Protein AF-A0A845C591-F1 (afdb_monomer_lite)

pLDDT: mean 74.55, std 15.01, range [42.72, 97.19]

Sequence (125 aa):
MSCWHGLIPVSASVEPSHVTATPRAATPSATPPVETPESQEDMRLLVAGQWQLMWWRFRKHKVAMVATAVSLLIYFVAVFAEFLAPLPRDHYAADYTFAPPQRIKLILEDEFGNREFHPHVLGYT

Radius of gyration: 37.64 Å; chains: 1; bounding box: 60×71×99 Å

Secondary structure (DSSP, 8-state):
--------------------------------------SHHHHHHHHS-HHHHHHHHHHT-HHHHHHHHHHHHHHHHHHTHHHH-SS-TT---GGGTTPPPPPPEEEEE-TTS-EEEEEE-----

Foldseek 3Di:
DDDPDDDDDDDDDDDDDDDDDDPDDDDPDPPPPPPDVPDPVVVCVVVPPPVVVVVVVQVVDPVSVVVVVVVVVVVVCVVCVCVVDVDDPPDDPVVCPPPDDFDFDQWDQDPVRDTDGDTDTDDDD

Structure (mmCIF, N/CA/C/O backbone):
data_AF-A0A845C591-F1
#
_entry.id   AF-A0A845C591-F1
#
loop_
_atom_site.group_PDB
_atom_site.id
_atom_site.type_symbol
_atom_site.label_atom_id
_atom_site.label_alt_id
_atom_site.label_comp_id
_atom_site.label_asym_id
_atom_site.label_entity_id
_atom_site.label_seq_id
_atom_site.pdbx_PDB_ins_code
_atom_site.Cartn_x
_atom_site.Cartn_y
_atom_site.Cartn_z
_atom_site.occupancy
_atom_site.B_iso_or_equiv
_atom_site.auth_seq_id
_atom_site.auth_comp_id
_atom_site.auth_asym_id
_atom_site.auth_atom_id
_atom_site.pdbx_PDB_model_num
ATOM 1 N N . MET A 1 1 ? 20.560 -50.737 17.300 1.00 42.72 1 MET A N 1
ATOM 2 C CA . MET A 1 1 ? 21.885 -50.099 17.453 1.00 42.72 1 MET A CA 1
ATOM 3 C C . MET A 1 1 ? 21.671 -48.588 17.313 1.00 42.72 1 MET A C 1
ATOM 5 O O . MET A 1 1 ? 21.965 -48.035 16.273 1.00 42.72 1 MET A O 1
ATOM 9 N N . SER A 1 2 ? 20.942 -47.875 18.175 1.00 46.66 2 SER A N 1
ATOM 10 C CA . SER A 1 2 ? 20.936 -47.831 19.648 1.00 46.66 2 SER A CA 1
ATOM 11 C C . SER A 1 2 ? 22.281 -47.385 20.213 1.00 46.66 2 SER A C 1
ATOM 13 O O . SER A 1 2 ? 23.055 -48.223 20.653 1.00 46.66 2 SER A O 1
ATOM 15 N N . CYS A 1 3 ? 22.560 -46.086 20.137 1.00 52.75 3 CYS A N 1
ATOM 16 C CA . CYS A 1 3 ? 23.202 -45.276 21.178 1.00 52.75 3 CYS A CA 1
ATOM 17 C C . CYS A 1 3 ? 23.310 -43.841 20.650 1.00 52.75 3 CYS A C 1
ATOM 19 O O . CYS A 1 3 ? 23.473 -43.676 19.450 1.00 52.75 3 CYS A O 1
ATOM 21 N N . TRP A 1 4 ? 23.255 -42.851 21.544 1.00 44.41 4 TRP A N 1
ATOM 22 C CA . TRP A 1 4 ? 23.178 -41.388 21.332 1.00 44.41 4 TRP A CA 1
ATOM 23 C C . TRP A 1 4 ? 21.814 -40.769 21.687 1.00 44.41 4 TRP A C 1
ATOM 25 O O . TRP A 1 4 ? 21.138 -40.103 20.908 1.00 44.41 4 TRP A O 1
ATOM 35 N N . HIS A 1 5 ? 21.444 -40.981 22.950 1.00 55.75 5 HIS A N 1
ATOM 36 C CA . HIS A 1 5 ? 20.620 -40.085 23.757 1.00 55.75 5 HIS A CA 1
ATOM 37 C C . HIS A 1 5 ? 21.291 -40.038 25.132 1.00 55.75 5 HIS A C 1
ATOM 39 O O . HIS A 1 5 ? 21.235 -41.007 25.884 1.00 55.75 5 HIS A O 1
ATOM 45 N N . GLY A 1 6 ? 22.020 -38.965 25.425 1.00 53.38 6 GLY A N 1
ATOM 46 C CA . GLY A 1 6 ? 22.777 -38.864 26.666 1.00 53.38 6 GLY A CA 1
ATOM 47 C C . GLY A 1 6 ? 23.427 -37.504 26.803 1.00 53.38 6 GLY A C 1
ATOM 48 O O . GLY A 1 6 ? 24.532 -37.331 26.316 1.00 53.38 6 GLY A O 1
ATOM 49 N N . LEU A 1 7 ? 22.699 -36.563 27.411 1.00 56.34 7 LEU A N 1
ATOM 50 C CA . LEU A 1 7 ? 23.166 -35.571 28.393 1.00 56.34 7 LEU A CA 1
ATOM 51 C C . LEU A 1 7 ? 22.112 -34.461 28.543 1.00 56.34 7 LEU A C 1
ATOM 53 O O . LEU A 1 7 ? 22.278 -33.341 28.077 1.00 56.34 7 LEU A O 1
ATOM 57 N N . ILE A 1 8 ? 21.020 -34.781 29.241 1.00 59.22 8 ILE A N 1
ATOM 58 C CA . ILE A 1 8 ? 20.327 -33.802 30.085 1.00 59.22 8 ILE A CA 1
ATOM 59 C C . ILE A 1 8 ? 20.154 -34.489 31.445 1.00 59.22 8 ILE A C 1
ATOM 61 O O . ILE A 1 8 ? 19.431 -35.486 31.521 1.00 59.22 8 ILE A O 1
ATOM 65 N N . PRO A 1 9 ? 20.857 -34.046 32.502 1.00 56.59 9 PRO A N 1
ATOM 66 C CA . PRO A 1 9 ? 20.717 -34.632 33.823 1.00 56.59 9 PRO A CA 1
ATOM 67 C C . PRO A 1 9 ? 19.367 -34.232 34.423 1.00 56.59 9 PRO A C 1
ATOM 69 O O . PRO A 1 9 ? 19.089 -33.064 34.690 1.00 56.59 9 PRO A O 1
ATOM 72 N N . VAL A 1 10 ? 18.532 -35.247 34.631 1.00 59.44 10 VAL A N 1
ATOM 73 C CA . VAL A 1 10 ? 17.375 -35.223 35.521 1.00 59.44 10 VAL A CA 1
ATOM 74 C C . VAL A 1 10 ? 17.896 -35.148 36.961 1.00 59.44 10 VAL A C 1
ATOM 76 O O . VAL A 1 10 ? 18.313 -36.155 37.523 1.00 59.44 10 VAL A O 1
ATOM 79 N N . SER A 1 11 ? 17.861 -33.954 37.549 1.00 52.19 11 SER A N 1
ATOM 80 C CA . SER A 1 11 ? 17.751 -33.756 39.002 1.00 52.19 11 SER A CA 1
ATOM 81 C C . SER A 1 11 ? 16.298 -33.337 39.244 1.00 52.19 11 SER A C 1
ATOM 83 O O . SER A 1 11 ? 15.904 -32.241 38.870 1.00 52.19 11 SER A O 1
ATOM 85 N N . ALA A 1 12 ? 15.377 -34.219 39.628 1.00 52.66 12 ALA A N 1
ATOM 86 C CA . ALA A 1 12 ? 15.260 -34.782 40.972 1.00 52.66 12 ALA A CA 1
ATOM 87 C C . ALA A 1 12 ? 15.378 -33.705 42.064 1.00 52.66 12 ALA A C 1
ATOM 89 O O . ALA A 1 12 ? 16.388 -33.603 42.749 1.00 52.66 12 ALA A O 1
ATOM 90 N N . SER A 1 13 ? 14.315 -32.915 42.218 1.00 50.66 13 SER A N 1
ATOM 91 C CA . SER A 1 13 ? 13.917 -32.375 43.519 1.00 50.66 13 SER A CA 1
ATOM 92 C C . SER A 1 13 ? 12.387 -32.372 43.581 1.00 50.66 13 SER A C 1
ATOM 94 O O . SER A 1 13 ? 11.725 -31.391 43.257 1.00 50.66 13 SER A O 1
ATOM 96 N N . VAL A 1 14 ? 11.819 -33.539 43.888 1.00 63.00 14 VAL A N 1
ATOM 97 C CA . VAL A 1 14 ? 10.422 -33.685 44.316 1.00 63.00 14 VAL A CA 1
ATOM 98 C C . VAL A 1 14 ? 10.498 -34.204 45.745 1.00 63.00 14 VAL A C 1
ATOM 100 O O . VAL A 1 14 ? 10.778 -35.378 45.975 1.00 63.00 14 VAL A O 1
ATOM 103 N N . GLU A 1 15 ? 10.345 -33.288 46.695 1.00 59.22 15 GLU A N 1
ATOM 104 C CA . GLU A 1 15 ? 10.317 -33.576 48.128 1.00 59.22 15 GLU A CA 1
ATOM 105 C C . GLU A 1 15 ? 8.934 -34.132 48.541 1.00 59.22 15 GLU A C 1
ATOM 107 O O . GLU A 1 15 ? 7.916 -33.713 47.975 1.00 59.22 15 GLU A O 1
ATOM 112 N N . PRO A 1 16 ? 8.860 -35.083 49.495 1.00 58.22 16 PRO A N 1
ATOM 113 C CA . PRO A 1 16 ? 7.636 -35.799 49.827 1.00 58.22 16 PRO A CA 1
ATOM 114 C C . PRO A 1 16 ? 6.844 -35.164 50.987 1.00 58.22 16 PRO A C 1
ATOM 116 O O . PRO A 1 16 ? 7.370 -34.852 52.049 1.00 58.22 16 PRO A O 1
ATOM 119 N N . SER A 1 17 ? 5.526 -35.090 50.784 1.00 57.28 17 SER A N 1
ATOM 120 C CA . SER A 1 17 ? 4.452 -35.253 51.780 1.00 57.28 17 SER A CA 1
ATOM 121 C C . SER A 1 17 ? 4.536 -34.514 53.128 1.00 57.28 17 SER A C 1
ATOM 123 O O . SER A 1 17 ? 4.962 -35.087 54.132 1.00 57.28 17 SER A O 1
ATOM 125 N N . HIS A 1 18 ? 3.872 -33.357 53.204 1.00 52.16 18 HIS A N 1
ATOM 126 C CA . HIS A 1 18 ? 2.973 -33.044 54.325 1.00 52.16 18 HIS A CA 1
ATOM 127 C C . HIS A 1 18 ? 1.848 -32.115 53.852 1.00 52.16 18 HIS A C 1
ATOM 129 O O . HIS A 1 18 ? 1.965 -30.894 53.866 1.00 52.16 18 HIS A O 1
ATOM 135 N N . VAL A 1 19 ? 0.729 -32.711 53.436 1.00 61.03 19 VAL A N 1
ATOM 136 C CA . VAL A 1 19 ? -0.562 -32.019 53.406 1.00 61.03 19 VAL A CA 1
ATOM 137 C C . VAL A 1 19 ? -1.425 -32.693 54.459 1.00 61.03 19 VAL A C 1
ATOM 139 O O . VAL A 1 19 ? -1.956 -33.783 54.260 1.00 61.03 19 VAL A O 1
ATOM 142 N N . THR A 1 20 ? -1.485 -32.047 55.618 1.00 57.66 20 THR A N 1
ATOM 143 C CA . THR A 1 20 ? -2.418 -32.343 56.700 1.00 57.66 20 THR A CA 1
ATOM 144 C C . THR A 1 20 ? -3.840 -32.390 56.151 1.00 57.66 20 THR A C 1
ATOM 146 O O . THR A 1 20 ? -4.308 -31.457 55.500 1.00 57.66 20 THR A O 1
ATOM 149 N N . ALA A 1 21 ? -4.526 -33.494 56.432 1.00 56.88 21 ALA A N 1
ATOM 150 C CA . ALA A 1 21 ? -5.937 -33.675 56.156 1.00 56.88 21 ALA A CA 1
ATOM 151 C C . ALA A 1 21 ? -6.785 -32.560 56.795 1.00 56.88 21 ALA A C 1
ATOM 153 O O . ALA A 1 21 ? -6.591 -32.185 57.948 1.00 56.88 21 ALA A O 1
ATOM 154 N N . THR A 1 22 ? -7.800 -32.094 56.074 1.00 64.69 22 THR A N 1
ATOM 155 C CA . THR A 1 22 ? -9.013 -31.541 56.683 1.00 64.69 22 THR A CA 1
ATOM 156 C C . THR A 1 22 ? -10.198 -32.257 56.041 1.00 64.69 22 THR A C 1
ATOM 158 O O . THR A 1 22 ? -10.392 -32.122 54.831 1.00 64.69 22 THR A O 1
ATOM 161 N N . PRO A 1 23 ? -10.996 -33.030 56.799 1.00 61.47 23 PRO A N 1
ATOM 162 C CA . PRO A 1 23 ? -12.236 -33.590 56.292 1.00 61.47 23 PRO A CA 1
ATOM 163 C C . PRO A 1 23 ? -13.268 -32.461 56.263 1.00 61.47 23 PRO A C 1
ATOM 165 O O . PRO A 1 23 ? -13.807 -32.074 57.300 1.00 61.47 23 PRO A O 1
ATOM 168 N N . ARG A 1 24 ? -13.537 -31.882 55.085 1.00 61.81 24 ARG A N 1
ATOM 169 C CA . ARG A 1 24 ? -14.683 -30.979 54.950 1.00 61.81 24 ARG A CA 1
ATOM 170 C C . ARG A 1 24 ? -15.938 -31.833 54.847 1.00 61.81 24 ARG A C 1
ATOM 172 O O . ARG A 1 24 ? -16.147 -32.534 53.862 1.00 61.81 24 ARG A O 1
ATOM 179 N N . ALA A 1 25 ? -16.703 -31.779 55.931 1.00 52.41 25 ALA A N 1
ATOM 180 C CA . ALA A 1 25 ? -18.022 -32.347 56.102 1.00 52.41 25 ALA A CA 1
ATOM 181 C C . ALA A 1 25 ? -18.871 -32.263 54.828 1.00 52.41 25 ALA A C 1
ATOM 183 O O . ALA A 1 25 ? -18.905 -31.241 54.139 1.00 52.41 25 ALA A O 1
ATOM 184 N N . ALA A 1 26 ? -19.577 -33.360 54.573 1.00 53.62 26 ALA A N 1
ATOM 185 C CA . ALA A 1 26 ? -20.691 -33.424 53.656 1.00 53.62 26 ALA A CA 1
ATOM 186 C C . ALA A 1 26 ? -21.668 -32.267 53.912 1.00 53.62 26 ALA A C 1
ATOM 188 O O . ALA A 1 26 ? -22.218 -32.142 55.004 1.00 53.62 26 ALA A O 1
ATOM 189 N N . THR A 1 27 ? -21.935 -31.487 52.869 1.0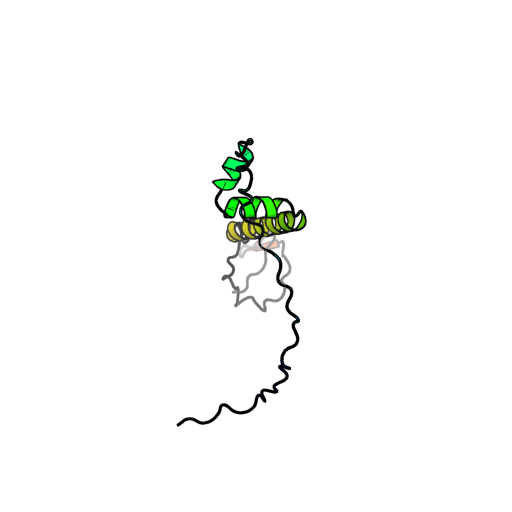0 57.66 27 THR A N 1
ATOM 190 C CA . THR A 1 27 ? -23.247 -30.869 52.699 1.00 57.66 27 THR A CA 1
ATOM 191 C C . THR A 1 27 ? -23.979 -31.714 51.658 1.00 57.66 27 THR A C 1
ATOM 193 O O . THR A 1 27 ? -23.566 -31.719 50.496 1.00 57.66 27 THR A O 1
ATOM 196 N N . PRO A 1 28 ? -25.020 -32.473 52.037 1.00 60.88 28 PRO A N 1
ATOM 197 C CA . PRO A 1 28 ? -25.886 -33.117 51.069 1.00 60.88 28 PRO A CA 1
ATOM 198 C C . PRO A 1 28 ? -26.738 -32.043 50.387 1.00 60.88 28 PRO A C 1
ATOM 200 O O . PRO A 1 28 ? -27.309 -31.184 51.049 1.00 60.88 28 PRO A O 1
ATOM 203 N N . SER A 1 29 ? -26.830 -32.127 49.062 1.00 54.88 29 SER A N 1
ATOM 204 C CA . SER A 1 29 ? -27.986 -31.672 48.288 1.00 54.88 29 SER A CA 1
ATOM 205 C C . SER A 1 29 ? -28.510 -30.264 48.608 1.00 54.88 29 SER A C 1
ATOM 207 O O . SER A 1 29 ? -29.592 -30.102 49.165 1.00 54.88 29 SER A O 1
ATOM 209 N N . ALA A 1 30 ? -27.803 -29.237 48.144 1.00 50.59 30 ALA A N 1
ATOM 210 C CA . ALA A 1 30 ? -28.488 -28.034 47.693 1.00 50.59 30 ALA A CA 1
ATOM 211 C C . ALA A 1 30 ? -28.709 -28.196 46.187 1.00 50.59 30 ALA A C 1
ATOM 213 O O . ALA A 1 30 ? -27.807 -27.953 45.387 1.00 50.59 30 ALA A O 1
ATOM 214 N N . THR A 1 31 ? -29.893 -28.678 45.810 1.00 55.50 31 THR A N 1
ATOM 215 C CA . THR A 1 31 ? -30.450 -28.453 44.475 1.00 55.50 31 THR A CA 1
ATOM 216 C C . THR A 1 31 ? -30.245 -26.968 44.171 1.00 55.50 31 THR A C 1
ATOM 218 O O . THR A 1 31 ? -30.752 -26.151 44.948 1.00 55.50 31 THR A O 1
ATOM 221 N N . PRO A 1 32 ? -29.471 -26.578 43.139 1.00 65.69 32 PRO A N 1
ATOM 222 C CA . PRO A 1 32 ? -29.465 -25.181 42.743 1.00 65.69 32 PRO A CA 1
ATOM 223 C C . PRO A 1 32 ? -30.926 -24.823 42.456 1.00 65.69 32 PRO A C 1
ATOM 225 O O . PRO A 1 32 ? -31.623 -25.645 41.847 1.00 65.69 32 PRO A O 1
ATOM 228 N N . PRO A 1 33 ? -31.434 -23.668 42.916 1.00 61.22 33 PRO A N 1
ATOM 229 C CA . PRO A 1 33 ? -32.684 -23.156 42.390 1.00 61.22 33 PRO A CA 1
ATOM 230 C C . PRO A 1 33 ? -32.567 -23.262 40.875 1.00 61.22 33 PRO A C 1
ATOM 232 O O . PRO A 1 33 ? -31.589 -22.794 40.291 1.00 61.22 33 PRO A O 1
ATOM 235 N N . VAL A 1 34 ? -33.484 -24.003 40.261 1.00 61.94 34 VAL A N 1
ATOM 236 C CA . VAL A 1 34 ? -33.639 -23.978 38.815 1.00 61.94 34 VAL A CA 1
ATOM 237 C C . VAL A 1 34 ? -34.054 -22.544 38.527 1.00 61.94 34 VAL A C 1
ATOM 239 O O . VAL A 1 34 ? -35.223 -22.194 38.655 1.00 61.94 34 VAL A O 1
ATOM 242 N N . GLU A 1 35 ? -33.068 -21.688 38.271 1.00 60.56 35 GLU A N 1
ATOM 243 C CA . GLU A 1 35 ? -33.294 -20.356 37.749 1.00 60.56 35 GLU A CA 1
ATOM 244 C C . GLU A 1 35 ? -33.803 -20.575 36.332 1.00 60.56 35 GLU A C 1
ATOM 246 O O . GLU A 1 35 ? -33.048 -20.845 35.396 1.00 60.56 35 GLU A O 1
ATOM 251 N N . THR A 1 36 ? -35.127 -20.580 36.197 1.00 58.59 36 THR A N 1
ATOM 252 C CA . THR A 1 36 ? -35.783 -20.405 34.911 1.00 58.59 36 THR A CA 1
ATOM 253 C C . THR A 1 36 ? -35.156 -19.159 34.286 1.00 58.59 36 THR A C 1
ATOM 255 O O . THR A 1 36 ? -35.108 -18.127 34.956 1.00 58.59 36 THR A O 1
ATOM 258 N N . PRO A 1 37 ? -34.617 -19.214 33.058 1.00 54.22 37 PRO A N 1
ATOM 259 C CA . PRO A 1 37 ? -34.124 -18.014 32.401 1.00 54.22 37 PRO A CA 1
ATOM 260 C C . PRO A 1 37 ? -35.326 -17.097 32.139 1.00 54.22 37 PRO A C 1
ATOM 262 O O . PRO A 1 37 ? -36.027 -17.237 31.140 1.00 54.22 37 PRO A O 1
ATOM 265 N N . GLU A 1 38 ? -35.593 -16.177 33.067 1.00 59.00 38 GLU A N 1
ATOM 266 C CA . GLU A 1 38 ? -36.689 -15.200 32.998 1.00 59.00 38 GLU A CA 1
ATOM 267 C C . GLU A 1 38 ? -36.449 -14.158 31.883 1.00 59.00 38 GLU A C 1
ATOM 269 O O . GLU A 1 38 ? -37.341 -13.378 31.547 1.00 59.00 38 GLU A O 1
ATOM 274 N N . SER A 1 39 ? -35.262 -14.149 31.257 1.00 57.81 39 SER A N 1
ATOM 275 C CA . SER A 1 39 ? -34.941 -13.270 30.134 1.00 57.81 39 SER A CA 1
ATOM 276 C C . SER A 1 39 ? -34.773 -14.045 28.819 1.00 57.81 39 SER A C 1
ATOM 278 O O . SER A 1 39 ? -34.049 -15.038 28.709 1.00 57.81 39 SER A O 1
ATOM 280 N N . GLN A 1 40 ? -35.421 -13.551 27.755 1.00 60.78 40 GLN A N 1
ATOM 281 C CA . GLN A 1 40 ? -35.209 -14.059 26.392 1.00 60.78 40 GLN A CA 1
ATOM 282 C C . GLN A 1 40 ? -33.741 -13.947 25.950 1.00 60.78 40 GLN A C 1
ATOM 284 O O . GLN A 1 40 ? -33.323 -14.649 25.030 1.00 60.78 40 GLN A O 1
ATOM 289 N N . GLU A 1 41 ? -32.966 -13.055 26.570 1.00 63.00 41 GLU A N 1
ATOM 290 C CA . GLU A 1 41 ? -31.545 -12.867 26.290 1.00 63.00 41 GLU A CA 1
ATOM 291 C C . GLU A 1 41 ? -30.717 -14.051 26.794 1.00 63.00 41 GLU A C 1
ATOM 293 O O . GLU A 1 41 ? -29.875 -14.549 26.045 1.00 63.00 41 GLU A O 1
ATOM 298 N N . ASP A 1 42 ? -31.024 -14.580 27.979 1.00 62.25 42 ASP A N 1
ATOM 299 C CA . ASP A 1 42 ? -30.342 -15.748 28.549 1.00 62.25 42 ASP A CA 1
ATOM 300 C C . ASP A 1 42 ? -30.630 -17.015 27.737 1.00 62.25 42 ASP A C 1
ATOM 302 O O . ASP A 1 42 ? -29.727 -17.799 27.442 1.00 62.25 42 ASP A O 1
ATOM 306 N N . MET A 1 43 ? -31.868 -17.179 27.263 1.00 60.84 43 MET A N 1
ATOM 307 C CA . MET A 1 43 ? -32.238 -18.316 26.414 1.00 60.84 43 MET A CA 1
ATOM 308 C C . MET A 1 43 ? -31.595 -18.236 25.017 1.00 60.84 43 MET A C 1
ATOM 310 O O . MET A 1 43 ? -31.176 -19.254 24.463 1.00 60.84 43 MET A O 1
ATOM 314 N N . ARG A 1 44 ? -31.431 -17.024 24.464 1.00 61.47 44 ARG A N 1
ATOM 315 C CA . ARG A 1 44 ? -30.660 -16.798 23.227 1.00 61.47 44 ARG A CA 1
ATOM 316 C C . 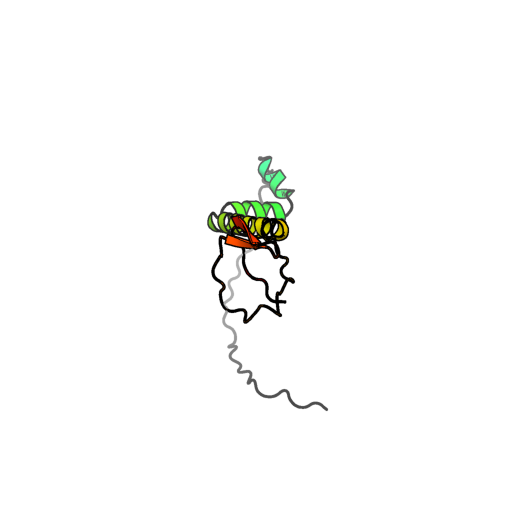ARG A 1 44 ? -29.171 -17.028 23.437 1.00 61.47 44 ARG A C 1
ATOM 318 O O . ARG A 1 44 ? -28.532 -17.531 22.526 1.00 61.47 44 ARG A O 1
ATOM 325 N N . LEU A 1 45 ? -28.626 -16.684 24.600 1.00 59.81 45 LEU A N 1
AT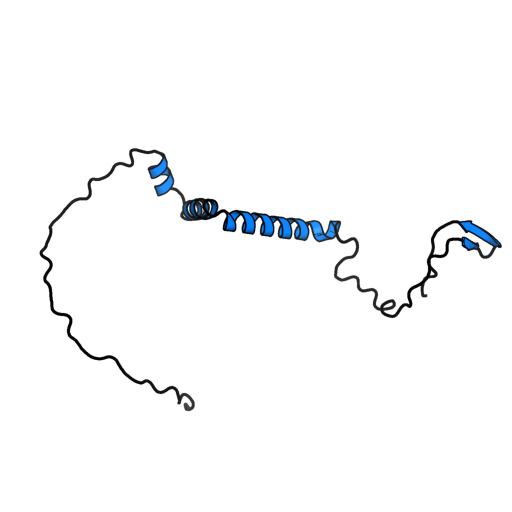OM 326 C CA . LEU A 1 45 ? -27.230 -16.924 24.971 1.00 59.81 45 LEU A CA 1
ATOM 327 C C . LEU A 1 45 ? -26.911 -18.416 25.137 1.00 59.81 45 LEU A C 1
ATOM 329 O O . LEU A 1 45 ? -25.835 -18.845 24.728 1.00 59.81 45 LEU A O 1
ATOM 333 N N . LEU A 1 46 ? -27.850 -19.198 25.677 1.00 58.84 46 LEU A N 1
ATOM 334 C CA . LEU A 1 46 ? -27.733 -20.653 25.857 1.00 58.84 46 LEU A CA 1
ATOM 335 C C . LEU A 1 46 ? -27.804 -21.433 24.530 1.00 58.84 46 LEU A C 1
ATOM 337 O O . LEU A 1 46 ? -27.184 -22.486 24.404 1.00 58.84 46 LEU A O 1
ATOM 341 N N . VAL A 1 47 ? -28.529 -20.911 23.532 1.00 61.81 47 VAL A N 1
ATOM 342 C CA . VAL A 1 47 ? -28.621 -21.484 22.170 1.00 61.81 47 VAL A CA 1
ATOM 343 C C . VAL A 1 47 ? -27.592 -20.868 21.211 1.00 61.81 47 VAL A C 1
ATOM 345 O O . VAL A 1 47 ? -27.267 -21.451 20.175 1.00 61.81 47 VAL A O 1
ATOM 348 N N . ALA A 1 48 ? -27.056 -19.690 21.534 1.00 57.31 48 ALA A N 1
ATOM 349 C CA . ALA A 1 48 ? -26.079 -19.014 20.701 1.00 57.31 48 ALA A CA 1
ATOM 350 C C . ALA A 1 48 ? -24.799 -19.849 20.613 1.00 57.31 48 ALA A C 1
ATOM 352 O O . ALA A 1 48 ? -24.146 -20.150 21.611 1.00 57.31 48 ALA A O 1
ATOM 353 N N . GLY A 1 49 ? -24.422 -20.201 19.384 1.00 72.06 49 GLY A N 1
ATOM 354 C CA . GLY A 1 49 ? -23.178 -20.909 19.122 1.00 72.06 49 GLY A CA 1
ATOM 355 C C . GLY A 1 49 ? -21.991 -20.177 19.749 1.00 72.06 49 GLY A C 1
ATOM 356 O O . GLY A 1 49 ? -21.941 -18.948 19.754 1.00 72.06 49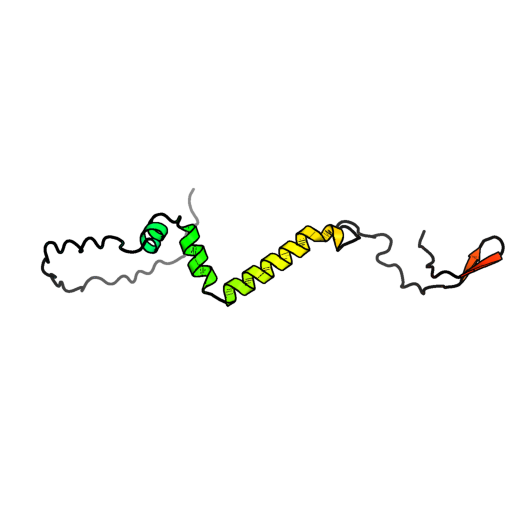 GLY A O 1
ATOM 357 N N . GLN A 1 50 ? -21.019 -20.944 20.247 1.00 72.44 50 GLN A N 1
ATOM 358 C CA . GLN A 1 50 ? -19.803 -20.484 20.942 1.00 72.44 50 GLN A CA 1
ATOM 359 C C . GLN A 1 50 ? -19.122 -19.265 20.278 1.00 72.44 50 GLN A C 1
ATOM 361 O O . GLN A 1 50 ? -18.568 -18.394 20.949 1.00 72.44 50 GLN A O 1
ATOM 366 N N . TRP A 1 51 ? -19.228 -19.159 18.951 1.00 74.56 51 TRP A N 1
ATOM 367 C CA . TRP A 1 51 ? -18.732 -18.036 18.158 1.00 74.56 51 TRP A CA 1
ATOM 368 C C . TRP A 1 51 ? -19.353 -16.677 18.519 1.00 74.56 51 TRP A C 1
ATOM 370 O O . TRP A 1 51 ? -18.678 -15.647 18.524 1.00 74.56 51 TRP A O 1
ATOM 380 N N . GLN A 1 52 ? -20.638 -16.657 18.861 1.00 79.38 52 GLN A N 1
ATOM 381 C CA . GLN A 1 52 ? -21.370 -15.437 19.182 1.00 79.38 52 GLN A CA 1
ATOM 382 C C . GLN A 1 52 ? -20.919 -14.856 20.528 1.00 79.38 52 GLN A C 1
ATOM 384 O O . GLN A 1 52 ? -20.754 -13.638 20.645 1.00 79.38 52 GLN A O 1
ATOM 389 N N . LEU A 1 53 ? -20.611 -15.726 21.503 1.00 78.44 53 LEU A N 1
ATOM 390 C CA . LEU A 1 53 ? -19.975 -15.329 22.764 1.00 78.44 53 LEU A CA 1
ATOM 391 C C . LEU A 1 53 ? -18.581 -14.734 22.520 1.00 78.44 53 LEU A C 1
ATOM 393 O O . LEU A 1 53 ? -18.260 -13.687 23.093 1.00 78.44 53 LEU A O 1
ATOM 397 N N . MET A 1 54 ? -17.776 -15.341 21.635 1.00 83.75 54 MET A N 1
ATOM 398 C CA . MET A 1 54 ? -16.477 -14.774 21.245 1.00 83.75 54 MET A CA 1
ATOM 399 C C . MET A 1 54 ? -16.630 -13.385 20.618 1.00 83.75 54 MET A C 1
ATOM 401 O O . MET A 1 54 ? -15.933 -12.454 21.027 1.00 83.75 54 MET A O 1
ATOM 405 N N . TRP A 1 55 ? -17.568 -13.208 19.684 1.00 83.50 55 TRP A N 1
ATOM 406 C CA . TRP A 1 55 ? -17.778 -11.927 19.004 1.00 83.50 55 TRP A CA 1
ATOM 407 C C . TRP A 1 55 ? -18.201 -10.805 19.961 1.00 83.50 55 TRP A C 1
ATOM 409 O O . TRP A 1 55 ? -17.728 -9.670 19.852 1.00 83.50 55 TRP A O 1
ATOM 419 N N . TRP A 1 56 ? -19.067 -11.100 20.934 1.00 84.94 56 TRP A N 1
ATOM 420 C CA . TRP A 1 56 ? -19.486 -10.116 21.937 1.00 84.94 56 TRP A CA 1
ATOM 421 C C . TRP A 1 56 ? -18.347 -9.717 22.875 1.00 84.94 56 TRP A C 1
ATOM 423 O O . TRP A 1 56 ? -18.214 -8.535 23.199 1.00 84.94 56 TRP A O 1
ATOM 433 N N . ARG A 1 57 ? -17.501 -10.671 23.286 1.00 84.19 57 ARG A N 1
ATOM 434 C CA . ARG A 1 57 ? -16.305 -10.390 24.096 1.00 84.19 57 ARG A CA 1
ATOM 435 C C . ARG A 1 57 ? -15.297 -9.546 23.309 1.00 84.19 57 ARG A C 1
ATOM 437 O O . ARG A 1 57 ? -14.767 -8.575 23.842 1.00 84.19 57 ARG A O 1
ATOM 444 N N . PHE A 1 58 ? -15.107 -9.865 22.031 1.00 84.19 58 PHE A N 1
ATOM 445 C CA . PHE A 1 58 ? -14.202 -9.161 21.126 1.00 84.19 58 PHE A CA 1
ATOM 446 C C . PHE A 1 58 ? -14.612 -7.699 20.904 1.00 84.19 58 PHE A C 1
ATOM 448 O O . PHE A 1 58 ? -13.791 -6.795 21.062 1.00 84.19 58 PHE A O 1
ATOM 455 N N . ARG A 1 59 ? -15.906 -7.440 20.656 1.00 86.56 59 ARG A N 1
ATOM 456 C CA . ARG A 1 59 ? -16.427 -6.075 20.456 1.00 86.56 59 ARG A CA 1
ATOM 457 C C . ARG A 1 59 ? -16.288 -5.153 21.671 1.00 86.56 59 ARG A C 1
ATOM 459 O O . ARG A 1 59 ? -16.313 -3.937 21.498 1.00 86.56 59 ARG A O 1
ATOM 466 N N . LYS A 1 60 ? -16.136 -5.689 22.889 1.00 88.62 60 LYS A N 1
ATOM 467 C CA . LYS A 1 60 ? -15.920 -4.868 24.096 1.00 88.62 60 LYS A CA 1
ATOM 468 C C . LYS A 1 60 ? -14.525 -4.228 24.138 1.00 88.62 60 LYS A C 1
ATOM 470 O O . LYS A 1 60 ? -14.351 -3.207 24.803 1.00 88.62 60 LYS A O 1
ATOM 475 N N . HIS A 1 61 ? -13.537 -4.775 23.426 1.00 94.56 61 HIS A N 1
ATOM 476 C CA . HIS A 1 61 ? -12.172 -4.251 23.423 1.00 94.56 61 HIS A CA 1
ATOM 477 C C . HIS A 1 61 ? -11.956 -3.251 22.280 1.00 94.56 61 HIS A C 1
ATOM 479 O O . HIS A 1 61 ? -11.823 -3.625 21.117 1.00 94.56 61 HIS A O 1
ATOM 485 N N . LYS A 1 62 ? -11.840 -1.961 22.624 1.00 89.56 62 LYS A N 1
ATOM 486 C CA . LYS A 1 62 ? -11.604 -0.876 21.650 1.00 89.56 62 LYS A CA 1
ATOM 487 C C . LYS A 1 62 ? -10.347 -1.106 20.798 1.00 89.56 62 LYS A C 1
ATOM 489 O O . LYS A 1 62 ? -10.378 -0.871 19.597 1.00 89.56 62 LYS A O 1
ATOM 494 N N . VAL A 1 63 ? -9.274 -1.628 21.398 1.00 94.00 63 VAL A N 1
ATOM 495 C CA . VAL A 1 63 ? -8.019 -1.952 20.693 1.00 94.00 63 VAL A CA 1
ATOM 496 C C . VAL A 1 63 ? -8.231 -3.047 19.643 1.00 94.00 63 VAL A C 1
ATOM 498 O O . VAL A 1 63 ? -7.772 -2.914 18.514 1.00 94.00 63 VAL A O 1
ATOM 501 N N . ALA A 1 64 ? -8.981 -4.098 19.985 1.00 91.88 64 ALA A N 1
ATOM 502 C CA . ALA A 1 64 ? -9.268 -5.204 19.074 1.00 91.88 64 ALA A CA 1
ATOM 503 C C . ALA A 1 64 ? -10.124 -4.758 17.875 1.00 91.88 64 ALA A C 1
ATOM 505 O O . ALA A 1 64 ? -9.890 -5.182 16.742 1.00 91.88 64 ALA A O 1
ATOM 506 N N . MET A 1 65 ? -11.067 -3.840 18.104 1.00 93.88 65 MET A N 1
ATOM 507 C CA . MET A 1 65 ? -11.887 -3.256 17.040 1.00 93.88 65 MET A CA 1
ATOM 508 C C . MET A 1 65 ? -11.061 -2.422 16.062 1.00 93.88 65 MET A C 1
ATOM 510 O O . MET A 1 65 ? -11.224 -2.569 14.852 1.00 93.88 65 MET A O 1
ATOM 514 N N . VAL A 1 66 ? -10.138 -1.599 16.568 1.00 96.12 66 VAL A N 1
ATOM 515 C CA . VAL A 1 66 ? -9.225 -0.821 15.716 1.00 96.12 66 VAL A CA 1
ATOM 516 C C . VAL A 1 66 ? -8.311 -1.749 14.917 1.00 96.12 66 VAL A C 1
ATOM 518 O O . VAL A 1 66 ? -8.205 -1.590 13.705 1.00 96.12 66 VAL A O 1
ATOM 521 N N . ALA A 1 67 ? -7.711 -2.759 15.554 1.00 95.44 67 ALA A N 1
ATOM 522 C CA . ALA A 1 67 ? -6.856 -3.729 14.866 1.00 95.44 67 ALA A CA 1
ATOM 523 C C . ALA A 1 67 ? -7.601 -4.474 13.746 1.00 95.44 67 ALA A C 1
ATOM 525 O O . ALA A 1 67 ? -7.062 -4.663 12.654 1.00 95.44 67 ALA A O 1
ATOM 526 N N . THR A 1 68 ? -8.861 -4.844 13.988 1.00 94.62 68 THR A N 1
ATOM 527 C CA . THR A 1 68 ? -9.715 -5.481 12.975 1.00 94.62 68 THR A CA 1
ATOM 528 C C . THR A 1 68 ? -10.012 -4.531 11.830 1.00 94.62 68 THR A C 1
ATOM 530 O O . THR A 1 68 ? -9.863 -4.922 10.680 1.00 94.62 68 THR A O 1
ATOM 533 N N . ALA A 1 69 ? -10.381 -3.282 12.126 1.00 95.75 69 ALA A N 1
ATOM 534 C CA . ALA A 1 69 ? -10.661 -2.277 11.105 1.00 95.75 69 ALA A CA 1
ATOM 535 C C . ALA A 1 69 ? -9.437 -2.012 10.213 1.00 95.75 69 ALA A C 1
ATOM 537 O O . ALA A 1 69 ? -9.558 -2.023 8.991 1.00 95.75 69 ALA A O 1
ATOM 538 N N . VAL A 1 70 ? -8.253 -1.844 10.812 1.00 97.19 70 VAL A N 1
ATOM 539 C CA . VAL A 1 70 ? -6.992 -1.652 10.077 1.00 97.19 70 VAL A CA 1
ATOM 540 C C . VAL A 1 70 ? -6.651 -2.882 9.235 1.00 97.19 70 VAL A C 1
ATOM 542 O O . VAL A 1 70 ? -6.313 -2.740 8.064 1.00 97.19 70 VAL A O 1
ATOM 545 N N . SER A 1 71 ? -6.789 -4.089 9.793 1.00 96.69 71 SER A N 1
ATOM 546 C CA . SER A 1 71 ? -6.554 -5.331 9.043 1.00 96.69 71 SER A CA 1
ATOM 547 C C . SER A 1 71 ? -7.488 -5.426 7.837 1.00 96.69 71 SER A C 1
ATOM 549 O O . SER A 1 71 ? -7.038 -5.692 6.726 1.00 96.69 71 SER A O 1
ATOM 551 N N . LEU A 1 72 ? -8.778 -5.146 8.037 1.00 96.88 72 LEU A N 1
ATOM 552 C CA . LEU A 1 72 ? -9.782 -5.182 6.978 1.00 96.88 72 LEU A CA 1
ATOM 553 C C . LEU A 1 72 ? -9.476 -4.158 5.879 1.00 96.88 72 LEU A C 1
ATOM 555 O O . LEU A 1 72 ? -9.603 -4.478 4.703 1.00 96.88 72 LEU A O 1
ATOM 559 N N . LEU A 1 73 ? -9.017 -2.961 6.254 1.00 96.75 73 LEU A N 1
ATOM 560 C CA . LEU A 1 73 ? -8.608 -1.917 5.317 1.00 96.75 73 LEU A CA 1
ATOM 561 C C . LEU A 1 73 ? -7.398 -2.345 4.472 1.00 96.75 73 LEU A C 1
ATOM 563 O O . LEU A 1 73 ? -7.417 -2.173 3.257 1.00 96.75 73 LEU A O 1
ATOM 567 N N . ILE A 1 74 ? -6.367 -2.931 5.089 1.00 96.00 74 ILE A N 1
ATOM 568 C CA . ILE A 1 74 ? -5.184 -3.426 4.365 1.00 96.00 74 ILE A CA 1
ATOM 569 C C . ILE A 1 74 ? -5.583 -4.534 3.385 1.00 96.00 74 ILE A C 1
ATOM 571 O O . ILE A 1 74 ? -5.167 -4.508 2.228 1.00 96.00 74 ILE A O 1
ATOM 575 N N . TYR A 1 75 ? -6.422 -5.479 3.817 1.00 95.75 75 TYR A N 1
ATOM 576 C CA . TYR A 1 75 ? -6.929 -6.536 2.939 1.00 95.75 75 TYR A CA 1
ATOM 577 C C . TYR A 1 75 ? -7.801 -5.988 1.811 1.00 95.75 75 TYR A C 1
ATOM 579 O O . TYR A 1 75 ? -7.710 -6.470 0.686 1.00 95.75 75 TYR A O 1
ATOM 587 N N . PHE A 1 76 ? -8.604 -4.960 2.082 1.00 95.12 76 PHE A N 1
ATOM 588 C CA . PHE A 1 76 ? -9.390 -4.287 1.057 1.00 95.12 76 PHE A CA 1
ATOM 589 C C . PHE A 1 76 ? -8.473 -3.706 -0.025 1.00 95.12 76 PHE A C 1
ATOM 591 O O . PHE A 1 76 ? -8.614 -4.045 -1.195 1.00 95.12 76 PHE A O 1
ATOM 598 N N . VAL A 1 77 ? -7.461 -2.928 0.366 1.00 93.19 77 VAL A N 1
ATOM 599 C CA . VAL A 1 77 ? -6.460 -2.390 -0.570 1.00 93.19 77 VAL A CA 1
ATOM 600 C C . VAL A 1 77 ? -5.747 -3.507 -1.339 1.00 93.19 77 VAL A C 1
ATOM 602 O O . VAL A 1 77 ? -5.542 -3.374 -2.541 1.00 93.19 77 VAL A O 1
ATOM 605 N N . ALA A 1 78 ? -5.413 -4.621 -0.682 1.00 91.50 78 ALA A N 1
ATOM 606 C CA . ALA A 1 78 ? -4.750 -5.757 -1.319 1.00 91.50 78 ALA A CA 1
ATOM 607 C C . ALA A 1 78 ? -5.611 -6.438 -2.399 1.00 91.50 78 ALA A C 1
ATOM 609 O O . ALA A 1 78 ? -5.080 -6.831 -3.433 1.00 91.50 78 ALA A O 1
ATOM 610 N N . VAL A 1 79 ? -6.928 -6.556 -2.196 1.00 91.00 79 VAL A N 1
ATOM 611 C CA . VAL A 1 79 ? -7.848 -7.113 -3.208 1.00 91.00 79 VAL A CA 1
ATOM 612 C C . VAL A 1 79 ? -7.969 -6.182 -4.415 1.00 91.00 79 VAL A C 1
ATOM 614 O O . VAL A 1 79 ? -8.037 -6.648 -5.548 1.00 91.00 79 VAL A O 1
ATOM 617 N N . PHE A 1 80 ? -7.933 -4.869 -4.189 1.00 89.00 80 PHE A N 1
ATOM 618 C CA . PHE A 1 80 ? -7.939 -3.866 -5.257 1.00 89.00 80 PHE A CA 1
ATOM 619 C C . PHE A 1 80 ? -6.529 -3.505 -5.757 1.00 89.00 80 PHE A C 1
ATOM 621 O O . PHE A 1 80 ? -6.375 -2.532 -6.495 1.00 89.00 80 PHE A O 1
ATOM 628 N N . ALA A 1 81 ? -5.498 -4.279 -5.402 1.00 87.81 81 ALA A N 1
ATOM 629 C CA . ALA A 1 81 ? -4.115 -3.962 -5.753 1.00 87.81 81 ALA A CA 1
ATOM 630 C C . ALA A 1 81 ? -3.880 -3.929 -7.268 1.00 87.81 81 ALA A C 1
ATOM 632 O O . ALA A 1 81 ? -3.149 -3.065 -7.727 1.00 87.81 81 ALA A O 1
ATOM 633 N N . GLU A 1 82 ? -4.544 -4.786 -8.046 1.00 79.38 82 GLU A N 1
ATOM 634 C CA . GLU A 1 82 ? -4.451 -4.782 -9.518 1.00 79.38 82 GLU A CA 1
ATOM 635 C C . GLU A 1 82 ? -5.030 -3.503 -10.150 1.00 79.38 82 GLU A C 1
ATOM 637 O O . GLU A 1 82 ? -4.606 -3.089 -11.222 1.00 79.38 82 GLU A O 1
ATOM 642 N N . PHE A 1 83 ? -5.980 -2.834 -9.484 1.00 83.06 83 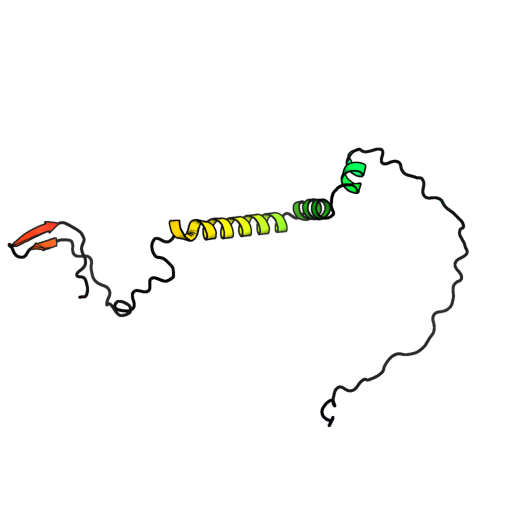PHE A N 1
ATOM 643 C CA . PHE A 1 83 ? -6.463 -1.521 -9.926 1.00 83.06 83 PHE A CA 1
ATOM 644 C C . PHE A 1 83 ? -5.519 -0.393 -9.490 1.00 83.06 83 PHE A C 1
ATOM 646 O O . PHE A 1 83 ? -5.326 0.579 -10.216 1.00 83.06 83 PHE A O 1
ATOM 653 N N . LEU A 1 84 ? -4.930 -0.510 -8.295 1.00 78.50 84 LEU A N 1
ATOM 654 C CA . LEU A 1 84 ? -4.019 0.499 -7.750 1.00 78.50 84 LEU A CA 1
ATOM 655 C C . LEU A 1 84 ? -2.608 0.433 -8.353 1.00 78.50 84 LEU A C 1
ATOM 657 O O . LEU A 1 84 ? -1.901 1.440 -8.324 1.00 78.50 84 LEU A O 1
ATOM 661 N N . ALA A 1 85 ? -2.188 -0.722 -8.865 1.00 82.06 85 ALA A N 1
ATOM 662 C CA . ALA A 1 85 ? -0.881 -0.944 -9.465 1.00 82.06 85 ALA A CA 1
ATOM 663 C C . ALA A 1 85 ? -1.041 -1.180 -10.978 1.00 82.06 85 ALA A C 1
ATOM 665 O O . ALA A 1 85 ? -1.324 -2.301 -11.391 1.00 82.06 85 ALA A O 1
ATOM 666 N N . PRO A 1 86 ? -0.819 -0.153 -11.825 1.00 76.69 86 PRO A N 1
ATOM 667 C CA . PRO A 1 86 ? -0.875 -0.300 -13.282 1.00 76.69 86 PRO A CA 1
ATOM 668 C C . PRO A 1 86 ? 0.167 -1.277 -13.840 1.00 76.69 86 PRO A C 1
ATOM 670 O O . PRO A 1 86 ? 0.017 -1.763 -14.957 1.00 76.69 86 PRO A O 1
ATOM 673 N N . LEU A 1 87 ? 1.240 -1.533 -13.082 1.00 80.50 87 LEU A N 1
ATOM 674 C CA . LEU A 1 87 ? 2.235 -2.548 -13.396 1.00 80.50 87 LEU A CA 1
ATOM 675 C C . LEU A 1 87 ? 2.041 -3.751 -12.463 1.00 80.50 87 LEU A C 1
ATOM 677 O O . LEU A 1 87 ? 2.118 -3.578 -11.241 1.00 80.50 87 LEU A O 1
ATOM 681 N N . PRO A 1 88 ? 1.846 -4.965 -13.008 1.00 78.50 88 PRO A N 1
ATOM 682 C CA . PRO A 1 88 ? 1.830 -6.183 -12.210 1.00 78.50 88 PRO A CA 1
ATOM 683 C C . PRO A 1 88 ? 3.171 -6.364 -11.496 1.00 78.50 88 PRO A C 1
ATOM 685 O O . PRO A 1 88 ? 4.214 -5.957 -12.009 1.00 78.50 88 PRO A O 1
ATOM 688 N N . ARG A 1 89 ? 3.177 -7.035 -10.337 1.00 72.81 89 ARG A N 1
ATOM 689 C CA . ARG A 1 89 ? 4.422 -7.269 -9.575 1.00 72.81 89 ARG A CA 1
ATOM 690 C C . ARG A 1 89 ? 5.515 -7.993 -10.363 1.00 72.81 89 ARG A C 1
ATOM 692 O O . ARG A 1 89 ? 6.680 -7.868 -10.010 1.00 72.81 89 ARG A O 1
ATOM 699 N N . ASP A 1 90 ? 5.124 -8.759 -11.375 1.00 79.38 90 ASP A N 1
ATOM 700 C CA . ASP A 1 90 ? 6.029 -9.562 -12.198 1.00 79.38 90 ASP A CA 1
ATOM 701 C C . ASP A 1 90 ? 6.642 -8.765 -13.364 1.00 79.38 90 ASP A C 1
ATOM 703 O O . ASP A 1 90 ? 7.546 -9.239 -14.050 1.00 79.38 90 ASP A O 1
ATOM 707 N N . HIS A 1 91 ? 6.186 -7.527 -13.599 1.00 79.75 91 HIS A N 1
ATOM 708 C CA . HIS A 1 91 ? 6.793 -6.662 -14.604 1.00 79.75 91 HIS A CA 1
ATOM 709 C C . HIS A 1 91 ? 8.075 -6.038 -14.059 1.00 79.75 91 HIS A C 1
ATOM 711 O O . HIS A 1 91 ? 8.058 -5.030 -13.351 1.00 79.75 91 HIS A O 1
ATOM 717 N N . TYR A 1 92 ? 9.202 -6.634 -14.441 1.00 76.00 92 TYR A N 1
ATOM 718 C CA . TYR A 1 92 ? 10.533 -6.108 -14.178 1.00 76.00 92 TYR A CA 1
ATOM 719 C C . TYR A 1 92 ? 11.219 -5.707 -15.489 1.00 76.00 92 TYR A C 1
ATOM 721 O O . TYR A 1 92 ? 11.459 -6.536 -16.363 1.00 76.00 92 TYR A O 1
ATOM 729 N N . ALA A 1 93 ? 11.545 -4.422 -15.633 1.00 77.56 93 ALA A N 1
ATOM 730 C CA . ALA A 1 93 ? 12.218 -3.874 -16.809 1.00 77.56 93 ALA A CA 1
ATOM 731 C C . ALA A 1 93 ? 13.745 -4.077 -16.713 1.00 77.56 93 ALA A C 1
ATOM 733 O O . ALA A 1 93 ? 14.493 -3.122 -16.498 1.00 77.56 93 ALA A O 1
ATOM 734 N N . ALA A 1 94 ? 14.202 -5.332 -16.836 1.00 80.31 94 ALA A N 1
ATOM 735 C CA . ALA A 1 94 ? 15.602 -5.721 -16.626 1.00 80.31 94 ALA A CA 1
ATOM 736 C C . ALA A 1 94 ? 16.587 -4.919 -17.495 1.00 80.31 94 ALA A C 1
ATOM 738 O O . ALA A 1 94 ? 17.585 -4.411 -16.978 1.00 80.31 94 ALA A O 1
ATOM 739 N N . ASP A 1 95 ? 16.250 -4.727 -18.771 1.00 81.50 95 ASP A N 1
ATOM 740 C CA . ASP A 1 95 ? 17.083 -4.037 -19.765 1.00 81.50 95 ASP A CA 1
ATOM 741 C C . ASP A 1 95 ? 17.313 -2.552 -19.436 1.00 81.50 95 ASP A C 1
ATOM 743 O O . ASP A 1 95 ? 18.292 -1.949 -19.872 1.00 81.50 95 ASP A O 1
ATOM 747 N N . TYR A 1 96 ? 16.454 -1.966 -18.597 1.00 79.75 96 TYR A N 1
ATOM 748 C CA . TYR A 1 96 ? 16.478 -0.548 -18.241 1.00 79.75 96 TYR A CA 1
ATOM 749 C C . TYR A 1 96 ? 16.918 -0.293 -16.788 1.00 79.75 96 TYR A C 1
ATOM 751 O O . TYR A 1 96 ? 16.867 0.842 -16.320 1.00 79.75 96 TYR A O 1
ATOM 759 N N . THR A 1 97 ? 17.399 -1.316 -16.068 1.00 83.69 97 THR A N 1
ATOM 760 C CA . THR A 1 97 ? 17.811 -1.205 -14.649 1.00 83.69 97 THR A CA 1
ATOM 761 C C . THR A 1 97 ? 18.939 -0.188 -14.436 1.00 83.69 97 THR A C 1
ATOM 763 O O . THR A 1 97 ? 18.962 0.521 -13.432 1.00 83.69 97 THR A O 1
ATOM 766 N N . PHE A 1 98 ? 19.869 -0.098 -15.393 1.00 83.31 98 PHE A N 1
ATOM 767 C CA . PHE A 1 98 ? 21.019 0.816 -15.353 1.00 83.31 98 PHE A CA 1
ATOM 768 C C . PHE A 1 98 ? 20.879 1.993 -16.327 1.00 83.31 98 PHE A C 1
ATOM 770 O O . PHE A 1 98 ? 21.870 2.636 -16.678 1.00 83.31 98 PHE A O 1
ATOM 777 N N . ALA A 1 99 ? 19.656 2.281 -16.774 1.00 84.31 99 ALA A N 1
ATOM 778 C CA . ALA A 1 99 ? 19.381 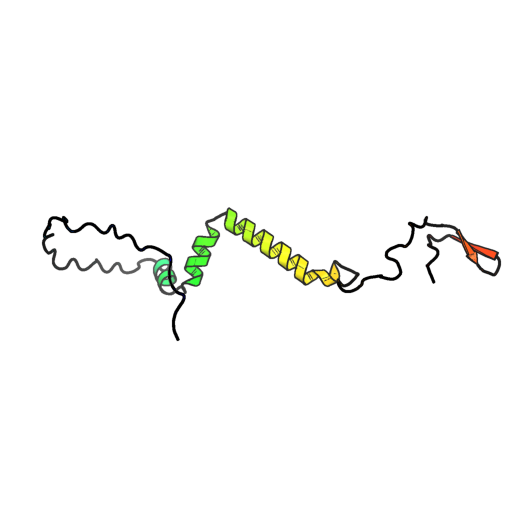3.422 -17.628 1.00 84.31 99 ALA A CA 1
ATOM 779 C C . ALA A 1 99 ? 19.714 4.737 -16.886 1.00 84.31 99 ALA A C 1
ATOM 781 O O . ALA A 1 99 ? 19.178 4.984 -15.802 1.00 84.31 99 ALA A O 1
ATOM 782 N N . PRO A 1 100 ? 20.590 5.606 -17.428 1.00 85.94 100 PRO A N 1
ATOM 783 C CA . PRO A 1 100 ? 20.874 6.895 -16.806 1.00 85.94 100 PRO A CA 1
ATOM 784 C C . PRO A 1 100 ? 19.620 7.789 -16.828 1.00 85.94 100 PRO A C 1
ATOM 786 O O . PRO A 1 100 ? 18.884 7.763 -17.812 1.00 85.94 100 PRO A O 1
ATOM 789 N N . PRO A 1 101 ? 19.371 8.629 -15.808 1.00 85.88 101 PRO A N 1
ATOM 790 C CA . PRO A 1 101 ? 18.189 9.490 -15.776 1.00 85.88 101 PRO A CA 1
ATOM 791 C C . PRO A 1 101 ? 18.166 10.441 -16.984 1.00 85.88 101 PRO A C 1
ATOM 793 O O . PRO A 1 101 ? 19.045 11.294 -17.135 1.00 85.88 101 PRO A O 1
ATOM 796 N N . GLN A 1 102 ? 17.157 10.309 -17.850 1.00 86.25 102 GLN A N 1
ATOM 797 C CA . GLN A 1 102 ? 16.986 11.183 -19.011 1.00 86.25 102 GLN A CA 1
ATOM 798 C C . GLN A 1 102 ? 16.196 12.444 -18.661 1.00 86.25 102 GLN A C 1
ATOM 800 O O . GLN A 1 102 ? 15.258 12.424 -17.867 1.00 86.25 102 GLN A O 1
ATOM 805 N N . ARG A 1 103 ? 16.559 13.564 -19.294 1.00 86.06 103 ARG A N 1
ATOM 806 C CA . ARG A 1 103 ? 15.800 14.816 -19.190 1.00 86.06 103 ARG A CA 1
ATOM 807 C C . ARG A 1 103 ? 14.597 14.775 -20.130 1.00 86.06 103 ARG A C 1
ATOM 809 O O . ARG A 1 103 ? 14.731 14.338 -21.269 1.00 86.06 103 ARG A O 1
ATOM 816 N N . ILE A 1 104 ? 13.464 15.300 -19.669 1.00 86.75 104 ILE A N 1
ATOM 817 C CA . ILE A 1 104 ? 12.262 15.476 -20.492 1.00 86.75 104 ILE A CA 1
ATOM 818 C C . ILE A 1 104 ? 12.568 16.527 -21.563 1.00 86.75 104 ILE A C 1
ATOM 820 O O . ILE A 1 104 ? 12.913 17.668 -21.241 1.00 86.75 104 ILE A O 1
ATOM 824 N N . LYS A 1 105 ? 12.461 16.140 -22.834 1.00 86.88 105 LYS A N 1
ATOM 825 C CA . LYS A 1 105 ? 12.583 17.047 -23.979 1.00 86.88 105 LYS A CA 1
ATOM 826 C C . LYS A 1 105 ? 11.180 17.456 -24.412 1.00 86.88 105 LYS A C 1
ATOM 828 O O . LYS A 1 105 ? 10.276 16.635 -24.428 1.00 86.88 105 LYS A O 1
ATOM 833 N N . LEU A 1 106 ? 10.984 18.731 -24.733 1.00 89.06 106 LEU A N 1
ATOM 834 C CA . LEU A 1 106 ? 9.661 19.272 -25.081 1.00 89.06 106 LEU A CA 1
ATOM 835 C C . LEU A 1 106 ? 9.465 19.465 -26.588 1.00 89.06 106 LEU A C 1
ATOM 837 O O . LEU A 1 106 ? 8.355 19.719 -27.032 1.00 89.06 106 LEU A O 1
ATOM 841 N N . ILE A 1 107 ? 10.551 19.400 -27.359 1.00 88.06 107 ILE A N 1
ATOM 842 C CA . ILE A 1 107 ? 10.580 19.693 -28.792 1.00 88.06 107 ILE A CA 1
ATOM 843 C C . ILE A 1 107 ? 11.149 18.461 -29.482 1.00 88.06 107 ILE A C 1
ATOM 845 O O . ILE A 1 107 ? 12.328 18.158 -29.277 1.00 88.06 107 ILE A O 1
ATOM 849 N N . LEU A 1 108 ? 10.315 17.754 -30.240 1.00 85.06 108 LEU A N 1
ATOM 850 C CA . LEU A 1 108 ? 10.742 16.669 -31.120 1.00 85.06 108 LEU A CA 1
ATOM 851 C C . LEU A 1 108 ? 10.939 17.242 -32.527 1.00 85.06 108 LEU A C 1
ATOM 853 O O . LEU A 1 108 ? 10.140 18.071 -32.964 1.00 85.06 108 LEU A O 1
ATOM 857 N N . GLU A 1 109 ? 12.005 16.833 -33.205 1.00 86.50 109 GLU A N 1
ATOM 858 C CA . GLU A 1 109 ? 12.245 17.147 -34.614 1.00 86.50 109 GLU A CA 1
ATOM 859 C C . GLU A 1 109 ? 12.067 15.856 -35.415 1.00 86.50 109 GLU A C 1
ATOM 861 O O . GLU A 1 109 ? 12.735 14.861 -35.130 1.00 86.50 109 GLU A O 1
ATOM 866 N N . ASP A 1 110 ? 11.112 15.859 -36.340 1.00 80.19 110 ASP A N 1
ATOM 867 C CA . ASP A 1 110 ? 10.828 14.730 -37.232 1.00 80.19 110 ASP A CA 1
ATOM 868 C C . ASP A 1 110 ? 11.860 14.661 -38.375 1.00 80.19 110 ASP A C 1
ATOM 870 O O . ASP A 1 110 ? 12.534 15.654 -38.666 1.00 80.19 110 ASP A O 1
ATOM 874 N N . GLU A 1 111 ? 11.958 13.533 -39.084 1.00 80.38 111 GLU A N 1
ATOM 875 C CA . GLU A 1 111 ? 12.902 13.367 -40.208 1.00 80.38 111 GLU A CA 1
ATOM 876 C C . GLU A 1 111 ? 12.672 14.384 -41.344 1.00 80.38 111 GLU A C 1
ATOM 878 O O . GLU A 1 111 ? 13.579 14.687 -42.120 1.00 80.38 111 GLU A O 1
ATOM 883 N N . PHE A 1 112 ? 11.471 14.967 -41.409 1.00 80.06 112 PHE A N 1
ATOM 884 C CA . PHE A 1 112 ? 11.089 16.020 -42.353 1.00 80.06 112 PHE A CA 1
ATOM 885 C C . PHE A 1 112 ? 11.327 17.451 -41.827 1.00 80.06 112 PHE A C 1
ATOM 887 O O . PHE A 1 112 ? 10.923 18.415 -42.479 1.00 80.06 112 PHE A O 1
ATOM 894 N N . GLY A 1 113 ? 11.957 17.616 -40.657 1.00 81.06 113 GLY A N 1
ATOM 895 C CA . GLY A 1 113 ? 12.272 18.918 -40.052 1.00 81.06 113 GLY A CA 1
ATOM 896 C C . GLY A 1 113 ? 11.088 19.618 -39.369 1.00 81.06 113 GLY A C 1
ATOM 897 O O . GLY A 1 113 ? 11.180 20.795 -39.010 1.00 81.06 113 GLY A O 1
ATOM 898 N N . ASN A 1 114 ? 9.966 18.920 -39.181 1.00 83.12 114 ASN A N 1
ATOM 899 C CA . ASN A 1 114 ? 8.811 19.448 -38.457 1.00 83.12 114 ASN A CA 1
ATOM 900 C C . ASN A 1 114 ? 9.055 19.381 -36.945 1.00 83.12 114 ASN A C 1
ATOM 902 O O . ASN A 1 114 ? 9.544 18.376 -36.433 1.00 83.12 114 ASN A O 1
ATOM 906 N N . ARG A 1 115 ? 8.700 20.456 -36.229 1.00 85.56 115 ARG A N 1
ATOM 907 C CA . ARG A 1 115 ? 8.880 20.565 -34.775 1.00 85.56 115 ARG A CA 1
ATOM 908 C C . ARG A 1 115 ? 7.547 20.405 -34.061 1.00 85.56 115 ARG A C 1
ATOM 910 O O . ARG A 1 115 ? 6.697 21.290 -34.153 1.00 85.56 115 ARG A O 1
ATOM 917 N N . GLU A 1 116 ? 7.392 19.321 -33.314 1.00 85.31 116 GLU A N 1
ATOM 918 C CA . GLU A 1 116 ? 6.199 19.064 -32.506 1.00 85.31 116 GLU A CA 1
ATOM 919 C C . GLU A 1 116 ? 6.481 19.325 -31.019 1.00 85.31 116 GLU A C 1
ATOM 921 O O . GLU A 1 116 ? 7.539 18.962 -30.491 1.00 85.31 116 GLU A O 1
ATOM 926 N N . PHE A 1 117 ? 5.545 20.004 -30.342 1.00 88.31 117 PHE A N 1
ATOM 927 C CA . PHE A 1 117 ? 5.656 20.313 -28.918 1.00 88.31 117 PHE A CA 1
ATOM 928 C C . PHE A 1 117 ? 4.905 19.278 -28.086 1.00 88.31 117 PHE A C 1
ATOM 930 O O . PHE A 1 117 ? 3.696 19.378 -27.874 1.00 88.31 117 PHE A O 1
ATOM 937 N N . HIS A 1 118 ? 5.646 18.299 -27.584 1.00 88.06 118 HIS A N 1
ATOM 938 C CA . HIS A 1 118 ? 5.154 17.316 -26.631 1.00 88.06 118 HIS A CA 1
ATOM 939 C C . HIS A 1 118 ? 6.300 16.819 -25.734 1.00 88.06 118 HIS A C 1
ATOM 941 O O . HIS A 1 118 ? 7.437 16.656 -26.198 1.00 88.06 118 HIS A O 1
ATOM 947 N N . PRO A 1 119 ? 6.043 16.611 -24.430 1.00 89.19 119 PRO A N 1
ATOM 948 C CA . PRO A 1 119 ? 7.037 16.044 -23.534 1.00 89.19 119 PRO A CA 1
ATOM 949 C C . PRO A 1 119 ? 7.335 14.600 -23.946 1.00 89.19 119 PRO A C 1
ATOM 951 O O . PRO A 1 119 ? 6.456 13.743 -23.899 1.00 89.19 119 PRO A O 1
ATOM 954 N N . HIS A 1 120 ? 8.581 14.332 -24.328 1.00 89.06 120 HIS A N 1
ATOM 955 C CA . HIS A 1 120 ? 9.046 13.010 -24.736 1.00 89.06 120 HIS A CA 1
ATOM 956 C C . HIS A 1 120 ? 10.423 12.688 -24.134 1.00 89.06 120 HIS A C 1
ATOM 958 O O . HIS A 1 120 ? 11.138 13.549 -23.605 1.00 89.06 120 HIS A O 1
ATOM 964 N N . VAL A 1 121 ? 10.779 11.407 -24.209 1.00 86.38 121 VAL A N 1
ATOM 965 C CA . VAL A 1 121 ? 12.037 10.818 -23.735 1.00 86.38 121 VAL A CA 1
ATOM 966 C C . VAL A 1 121 ? 12.594 9.966 -24.876 1.00 86.38 121 VAL A C 1
ATOM 968 O O . VAL A 1 121 ? 11.819 9.353 -25.610 1.00 86.38 121 VAL A O 1
ATOM 971 N N . LEU A 1 122 ? 13.915 9.945 -25.067 1.00 84.75 122 LEU A N 1
ATOM 972 C CA . LEU A 1 122 ? 14.530 9.134 -26.118 1.00 84.75 122 LEU A CA 1
ATOM 973 C C . LEU A 1 122 ? 14.648 7.703 -25.592 1.00 84.75 122 LEU A C 1
ATOM 975 O O . LEU A 1 122 ? 15.492 7.426 -24.745 1.00 84.75 122 LEU A O 1
ATOM 979 N N . GLY A 1 123 ? 13.765 6.808 -26.034 1.00 79.81 123 GLY A N 1
ATOM 980 C CA . GLY A 1 123 ? 13.807 5.406 -25.615 1.00 79.81 123 GLY A CA 1
ATOM 981 C C . GLY A 1 123 ? 15.183 4.769 -25.845 1.00 79.81 123 GLY A C 1
ATOM 982 O O . GLY A 1 123 ? 15.928 5.193 -26.730 1.00 79.81 123 GLY A O 1
ATOM 983 N N . TYR A 1 124 ? 15.523 3.756 -25.044 1.00 72.31 124 TYR A N 1
ATOM 984 C CA . TYR A 1 124 ? 16.666 2.892 -25.347 1.00 72.31 124 TYR A CA 1
ATOM 985 C C . TYR A 1 124 ? 16.170 1.735 -26.215 1.00 72.31 124 TYR A C 1
ATOM 987 O O . TYR A 1 124 ? 15.198 1.067 -25.850 1.00 72.31 124 TYR A O 1
ATOM 995 N N . THR A 1 125 ? 16.804 1.572 -27.372 1.00 69.06 125 THR A N 1
ATOM 996 C CA . THR A 1 125 ? 16.597 0.491 -28.344 1.00 69.06 125 THR A CA 1
ATOM 997 C C . THR A 1 125 ? 17.591 -0.633 -28.137 1.00 69.06 125 THR A C 1
ATOM 999 O O . THR A 1 125 ? 18.759 -0.291 -27.833 1.00 69.06 125 THR A O 1
#